Protein AF-A0A7J9I057-F1 (afdb_monomer_lite)

Sequence (81 aa):
LKKKGDHIILSTDLGLQQHRLDGDEYIAVIDEFMEAVFTRWPNVIVQFEDFQSKWAFKLLQRYRNAHRMFNDDVQVIENLV

InterPro domains:
  IPR001891 Malic oxidoreductase [PR00072] (45-63)
  IPR001891 Malic oxidoreductase [PR00072] (70-81)
  IPR012301 Malic enzyme, N-terminal domain [PF00390] (14-64)
  IPR037062 Malic enzyme, N-terminal domain superfamily [G3DSA:3.40.50.10380] (7-71)
  IPR046346 Aminoacid dehydrogenase-like, N-terminal domain superfamily [SSF53223] (14-73)

Foldseek 3Di:
DDDDDPDDPDVPPPDDPDDDDDDVVNVVVVVVVQVVCCVVPVPDEAEAEDDDPVVLVVVCVVPVVPHNYDYCVPVVVVVVD

Secondary structure (DSSP, 8-state):
--EETTEE--TT--S-SSPPP-HHHHHHHHHHHHHHHHHH-TT--EEE-S--HHHHHHHHHHHTTTSSEEEHHHHHHHTT-

pLDDT: mean 85.81, std 17.61, range [40.25, 98.62]

Organism: NCBI:txid34285

Radius of gyration: 15.84 Å; chains: 1; bounding box: 40×41×26 Å

Structure (mmCIF, N/CA/C/O backbone):
data_AF-A0A7J9I057-F1
#
_entry.id   AF-A0A7J9I057-F1
#
loop_
_atom_site.group_PDB
_atom_site.id
_atom_site.type_symbol
_atom_site.label_atom_id
_atom_site.label_alt_id
_atom_site.label_comp_id
_atom_site.label_asym_id
_atom_site.label_entity_id
_atom_site.label_seq_id
_atom_site.pdbx_PDB_ins_code
_atom_site.Cartn_x
_atom_site.Cartn_y
_atom_site.Cartn_z
_atom_site.occupancy
_atom_site.B_iso_or_equiv
_atom_site.auth_seq_id
_atom_site.auth_comp_id
_atom_site.auth_asym_id
_atom_site.auth_atom_id
_atom_site.pdbx_PDB_model_num
ATOM 1 N N . LEU A 1 1 ? -19.702 29.517 6.652 1.00 47.53 1 LEU A N 1
ATOM 2 C CA . LEU A 1 1 ? -18.354 28.904 6.653 1.00 47.53 1 LEU A CA 1
ATOM 3 C C . LEU A 1 1 ? -18.039 28.470 8.079 1.00 47.53 1 LEU A C 1
ATOM 5 O O . LEU A 1 1 ? -17.898 29.338 8.931 1.00 47.53 1 LEU A O 1
ATOM 9 N N . LYS A 1 2 ? -18.027 27.167 8.381 1.00 46.56 2 LYS A N 1
ATOM 10 C CA . LYS A 1 2 ? -17.602 26.679 9.701 1.00 46.56 2 LYS A CA 1
ATOM 11 C C . LYS A 1 2 ? -16.228 26.038 9.542 1.00 46.56 2 LYS A C 1
ATOM 13 O O . LYS A 1 2 ? -16.109 25.000 8.905 1.00 46.56 2 LYS A O 1
ATOM 18 N N . LYS A 1 3 ? -15.199 26.690 10.083 1.00 40.25 3 LYS A N 1
ATOM 19 C CA . LYS A 1 3 ? -13.853 26.120 10.189 1.00 40.25 3 LYS A CA 1
ATOM 20 C C . LYS A 1 3 ? -13.868 25.124 11.352 1.00 40.25 3 LYS A C 1
ATOM 22 O O . LYS A 1 3 ? -14.155 25.523 12.479 1.00 40.25 3 LYS A O 1
ATOM 27 N N . LYS A 1 4 ? -13.583 23.848 11.092 1.00 47.91 4 LYS A N 1
ATOM 28 C CA . LYS A 1 4 ? -13.249 22.858 12.126 1.00 47.91 4 LYS A CA 1
ATOM 29 C C . LYS A 1 4 ? -11.921 22.222 11.710 1.00 47.91 4 LYS A C 1
ATOM 31 O O . LYS A 1 4 ? -11.900 21.356 10.845 1.00 47.91 4 LYS A O 1
ATOM 36 N N . GLY A 1 5 ? -10.823 22.713 12.286 1.00 63.72 5 GLY A N 1
ATOM 37 C CA . GLY A 1 5 ? -9.459 22.325 11.897 1.00 63.72 5 GLY A CA 1
ATOM 38 C C . GLY A 1 5 ? -9.036 22.836 10.511 1.00 63.72 5 GLY A C 1
ATOM 39 O O . GLY A 1 5 ? -9.569 23.838 10.026 1.00 63.72 5 GLY A O 1
ATOM 40 N N . ASP A 1 6 ? -8.087 22.131 9.889 1.00 56.12 6 ASP A N 1
ATOM 41 C CA . ASP A 1 6 ? -7.489 22.460 8.580 1.00 56.12 6 ASP A CA 1
ATOM 42 C C . ASP A 1 6 ? -8.384 22.111 7.377 1.00 56.12 6 ASP A C 1
ATOM 44 O O . ASP A 1 6 ? -8.005 22.318 6.225 1.00 56.12 6 ASP A O 1
ATOM 48 N N . HIS A 1 7 ? -9.596 21.607 7.619 1.00 54.31 7 HIS A N 1
ATOM 49 C CA . HIS A 1 7 ? -10.529 21.238 6.562 1.00 54.31 7 HIS A CA 1
ATOM 50 C C . HIS A 1 7 ? -11.508 22.375 6.251 1.00 54.31 7 HIS A C 1
ATOM 52 O O . HIS A 1 7 ? -12.216 22.895 7.121 1.00 54.31 7 HIS A O 1
ATOM 58 N N . ILE A 1 8 ? -11.577 22.739 4.969 1.00 56.12 8 ILE A N 1
ATOM 59 C CA . ILE A 1 8 ? -12.645 23.575 4.424 1.00 56.12 8 ILE A CA 1
ATOM 60 C C . ILE A 1 8 ? -13.866 22.668 4.247 1.00 56.12 8 ILE A C 1
ATOM 62 O O . ILE A 1 8 ? -13.966 21.946 3.261 1.00 56.12 8 ILE A O 1
ATOM 66 N N . ILE A 1 9 ? -14.797 22.696 5.203 1.00 57.34 9 ILE A N 1
ATOM 67 C CA . ILE A 1 9 ? -16.098 22.037 5.042 1.00 57.34 9 ILE A CA 1
ATOM 68 C C . ILE A 1 9 ? -16.915 22.885 4.062 1.00 57.34 9 ILE A C 1
ATOM 70 O O . ILE A 1 9 ? -17.554 23.873 4.445 1.00 57.34 9 ILE A O 1
ATOM 74 N N . LEU A 1 10 ? -16.851 22.533 2.779 1.00 57.16 10 LEU A N 1
ATOM 75 C CA . LEU A 1 10 ? -17.868 22.939 1.814 1.00 57.16 10 LEU A CA 1
ATOM 76 C C . LEU A 1 10 ? -19.172 22.236 2.209 1.00 57.16 10 LEU A C 1
ATOM 78 O O . LEU A 1 10 ? -19.155 21.091 2.652 1.00 57.16 10 LEU A O 1
ATOM 82 N N . SER A 1 11 ? -20.321 22.889 2.041 1.00 64.75 11 SER A N 1
ATOM 83 C CA . SER A 1 11 ? -21.644 22.314 2.350 1.00 64.75 11 SER A CA 1
ATOM 84 C C . SER A 1 11 ? -22.018 21.080 1.503 1.00 64.75 11 SER A C 1
ATOM 86 O O . SER A 1 11 ? -23.146 20.610 1.589 1.00 64.75 11 SER A O 1
ATOM 88 N N . THR A 1 12 ? -21.095 20.587 0.675 1.00 72.62 12 THR A N 1
ATOM 89 C CA . THR A 1 12 ? -21.232 19.494 -0.295 1.00 72.62 12 THR A CA 1
ATOM 90 C C . THR A 1 12 ? -20.126 18.441 -0.156 1.00 72.62 12 THR A C 1
ATOM 92 O O . THR A 1 12 ? -19.837 17.740 -1.121 1.00 72.62 12 THR A O 1
ATOM 95 N N . ASP A 1 13 ? -19.449 18.350 0.991 1.00 79.25 13 ASP A N 1
ATOM 96 C CA . ASP A 1 13 ? -18.491 17.265 1.221 1.00 79.25 13 ASP A CA 1
ATOM 97 C C . ASP A 1 13 ? -19.220 15.905 1.210 1.00 79.25 13 ASP A C 1
ATOM 99 O O . ASP A 1 13 ? -20.106 15.657 2.029 1.00 79.25 13 ASP A O 1
ATOM 103 N N . LEU A 1 14 ? -18.876 15.056 0.235 1.00 89.38 14 LEU A N 1
ATOM 104 C CA . LEU A 1 14 ? -19.444 13.714 0.047 1.00 89.38 14 LEU A CA 1
ATOM 105 C C . LEU A 1 14 ? -18.679 12.643 0.838 1.00 89.38 14 LEU A C 1
ATOM 107 O O . LEU A 1 14 ? -19.075 11.477 0.843 1.00 89.38 14 LEU A O 1
ATOM 111 N N . GLY A 1 15 ? -17.565 13.019 1.470 1.00 86.69 15 GLY A N 1
ATOM 112 C CA . GLY A 1 15 ? -16.733 12.121 2.249 1.00 86.69 15 GLY A CA 1
ATOM 113 C C . GLY A 1 15 ? -17.332 11.778 3.610 1.00 86.69 15 GLY A C 1
ATOM 114 O O . GLY A 1 15 ? -18.189 12.478 4.158 1.00 86.69 15 GLY A O 1
ATOM 115 N N . LEU A 1 16 ? -16.826 10.691 4.193 1.00 90.19 16 LEU A N 1
ATOM 116 C CA . LEU A 1 16 ? -17.173 10.302 5.552 1.00 90.19 16 LEU A CA 1
ATOM 117 C C . LEU A 1 16 ? -16.675 11.365 6.540 1.00 90.19 16 LEU A C 1
ATOM 119 O O . LEU A 1 16 ? -15.485 11.671 6.591 1.00 90.19 16 LEU A O 1
ATOM 123 N N . GLN A 1 17 ?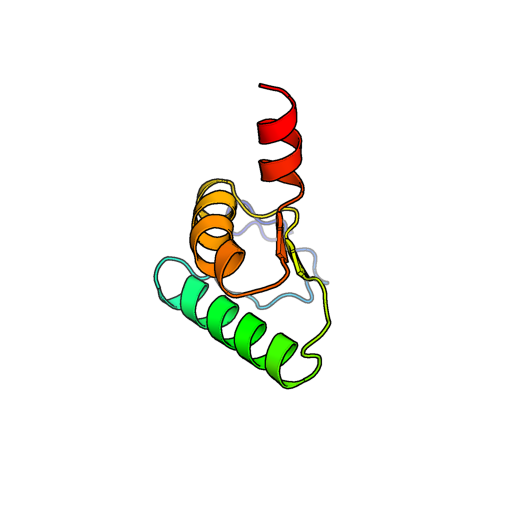 -17.594 11.917 7.333 1.00 90.69 17 GLN A N 1
ATOM 124 C CA . GLN A 1 17 ? -17.337 13.042 8.238 1.00 90.69 17 GLN A CA 1
ATOM 125 C C . GLN A 1 17 ? -16.639 12.596 9.537 1.00 90.69 17 GLN A C 1
ATOM 127 O O . GLN A 1 17 ? -17.164 12.766 10.638 1.00 90.69 17 GLN A O 1
ATOM 132 N N . GLN A 1 18 ? -15.447 12.011 9.405 1.00 89.75 18 GLN A N 1
ATOM 133 C CA . GLN A 1 18 ? -14.617 11.536 10.512 1.00 89.75 18 GLN A CA 1
ATOM 134 C C . GLN A 1 18 ? -13.126 11.789 10.256 1.00 89.75 18 GLN A C 1
ATOM 136 O O . GLN A 1 18 ? -12.709 12.083 9.136 1.00 89.75 18 GLN A O 1
ATOM 141 N N . HIS A 1 19 ? -12.308 11.667 11.303 1.00 92.06 19 HIS A N 1
ATOM 142 C CA . HIS A 1 19 ? -10.855 11.698 11.140 1.00 92.06 19 HIS A CA 1
ATOM 143 C C . HIS A 1 19 ? -10.377 10.495 10.319 1.00 92.06 19 HIS A C 1
ATOM 145 O O . HIS A 1 19 ? -10.948 9.408 10.398 1.00 92.06 19 HIS A O 1
ATOM 151 N N . ARG A 1 20 ? -9.321 10.693 9.521 1.00 93.62 20 ARG A N 1
ATOM 152 C CA . ARG A 1 20 ? -8.707 9.601 8.757 1.00 93.62 20 ARG A CA 1
ATOM 153 C C . ARG A 1 20 ? -8.207 8.524 9.717 1.00 93.62 20 ARG A C 1
ATOM 155 O O . ARG A 1 20 ? -7.642 8.856 10.757 1.00 93.62 20 ARG A O 1
ATOM 162 N N . LEU A 1 21 ? -8.392 7.264 9.328 1.00 95.56 21 LEU A N 1
ATOM 163 C CA . LEU A 1 21 ? -7.790 6.135 10.031 1.00 95.56 21 LEU A CA 1
ATOM 164 C C . LEU A 1 21 ? -6.262 6.276 10.031 1.00 95.56 21 LEU A C 1
ATOM 166 O O . LEU A 1 21 ? -5.678 6.850 9.106 1.00 95.56 21 LEU A O 1
ATOM 170 N N . ASP A 1 22 ? -5.626 5.727 11.059 1.00 95.12 22 ASP A N 1
ATOM 171 C CA . ASP A 1 22 ? -4.172 5.643 11.184 1.00 95.12 22 ASP A CA 1
ATOM 172 C C . ASP A 1 22 ? -3.784 4.257 11.721 1.00 95.12 22 ASP A C 1
ATOM 174 O O . ASP A 1 22 ? -4.642 3.445 12.068 1.00 95.12 22 ASP A O 1
ATOM 178 N N . GLY A 1 23 ? -2.485 3.974 11.777 1.00 96.31 23 GLY A N 1
ATOM 179 C CA . GLY A 1 23 ? -1.963 2.720 12.313 1.00 96.31 23 GLY A CA 1
ATOM 180 C C . GLY A 1 23 ? -2.522 1.484 11.606 1.00 96.31 23 GLY A C 1
ATOM 181 O O . GLY A 1 23 ? -2.555 1.417 10.376 1.00 96.31 23 GLY A O 1
ATOM 182 N N . ASP A 1 24 ? -2.922 0.493 12.398 1.00 97.19 24 ASP A N 1
ATOM 183 C CA . ASP A 1 24 ? -3.332 -0.820 11.899 1.00 97.19 24 ASP A CA 1
ATOM 184 C C . ASP A 1 24 ? -4.739 -0.813 11.294 1.00 97.19 24 ASP A C 1
ATOM 186 O O . ASP A 1 24 ? -4.986 -1.554 10.3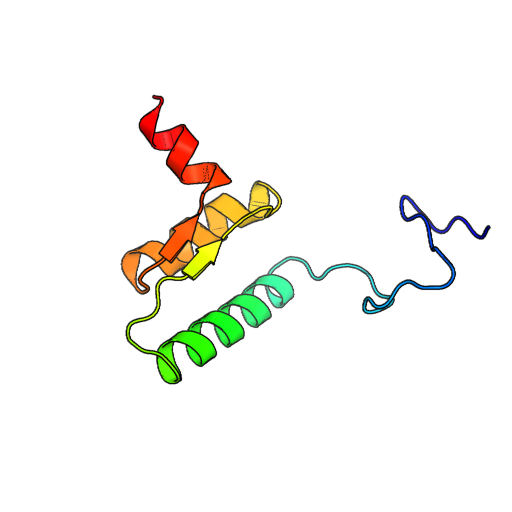47 1.00 97.19 24 ASP A O 1
ATOM 190 N N . GLU A 1 25 ? -5.635 0.067 11.751 1.00 97.69 25 GLU A N 1
ATOM 191 C CA . GLU A 1 25 ? -6.979 0.208 11.169 1.00 97.69 25 GLU A CA 1
ATOM 192 C C . GLU A 1 25 ? -6.907 0.692 9.718 1.00 97.69 25 GLU A C 1
ATOM 194 O O . GLU A 1 25 ? -7.634 0.206 8.856 1.00 97.69 25 GLU A O 1
ATOM 199 N N . TYR A 1 26 ? -5.986 1.617 9.428 1.00 97.56 26 TYR A N 1
ATOM 200 C CA . TYR A 1 26 ? -5.737 2.067 8.062 1.00 97.56 26 TYR A CA 1
ATOM 201 C C . TYR A 1 26 ? -5.218 0.923 7.183 1.00 97.56 26 TYR A C 1
ATOM 203 O O . TYR A 1 26 ? -5.710 0.724 6.076 1.00 97.56 26 TYR A O 1
ATOM 211 N N . ILE A 1 27 ? -4.247 0.150 7.684 1.00 97.88 27 ILE A N 1
ATOM 212 C CA . ILE A 1 27 ? -3.666 -0.979 6.944 1.00 97.88 27 ILE A CA 1
ATOM 213 C C . ILE A 1 27 ? -4.699 -2.078 6.695 1.00 97.88 27 ILE A C 1
ATOM 215 O O . ILE A 1 27 ? -4.753 -2.591 5.582 1.00 97.88 27 ILE A O 1
ATOM 219 N N . ALA A 1 28 ? -5.540 -2.399 7.680 1.00 98.25 28 ALA A N 1
ATOM 220 C CA . ALA A 1 28 ? -6.556 -3.440 7.560 1.00 98.25 28 ALA A CA 1
ATOM 221 C C . ALA A 1 28 ? -7.539 -3.169 6.409 1.00 98.25 28 ALA A C 1
ATOM 223 O O . ALA A 1 28 ? -7.871 -4.081 5.658 1.00 98.25 28 ALA A O 1
ATOM 224 N N . VAL A 1 29 ? -7.944 -1.909 6.213 1.00 98.19 29 VAL A N 1
ATOM 225 C CA . VAL A 1 29 ? -8.813 -1.528 5.085 1.00 98.19 29 VAL A CA 1
ATOM 226 C C . VAL A 1 29 ? -8.107 -1.723 3.740 1.00 98.19 29 VAL A C 1
ATOM 228 O O . VAL A 1 29 ? -8.725 -2.170 2.775 1.00 98.19 29 VAL A O 1
ATOM 231 N N . ILE A 1 30 ? -6.811 -1.405 3.652 1.00 98.19 30 ILE A N 1
ATOM 232 C CA . ILE A 1 30 ? -6.050 -1.612 2.411 1.00 98.19 30 ILE A CA 1
ATOM 233 C C . ILE A 1 30 ? -5.802 -3.104 2.152 1.00 98.19 30 ILE A C 1
ATOM 235 O O . ILE A 1 30 ? -5.876 -3.529 1.001 1.00 98.19 30 ILE A O 1
ATOM 239 N N . ASP A 1 31 ? -5.560 -3.902 3.195 1.00 98.38 31 ASP A N 1
ATOM 240 C CA . ASP A 1 31 ? -5.442 -5.360 3.086 1.00 98.38 31 ASP A CA 1
ATOM 241 C C . ASP A 1 31 ? -6.725 -5.964 2.505 1.00 98.38 31 ASP A C 1
ATOM 243 O O . ASP A 1 31 ? -6.664 -6.664 1.495 1.00 98.38 31 ASP A O 1
ATOM 247 N N . GLU A 1 32 ? -7.883 -5.615 3.076 1.00 98.56 32 GLU A N 1
ATOM 248 C CA . GLU A 1 32 ? -9.191 -6.069 2.588 1.00 98.56 32 GLU A CA 1
ATOM 249 C C . GLU A 1 32 ? -9.408 -5.676 1.120 1.00 98.56 32 GLU A C 1
A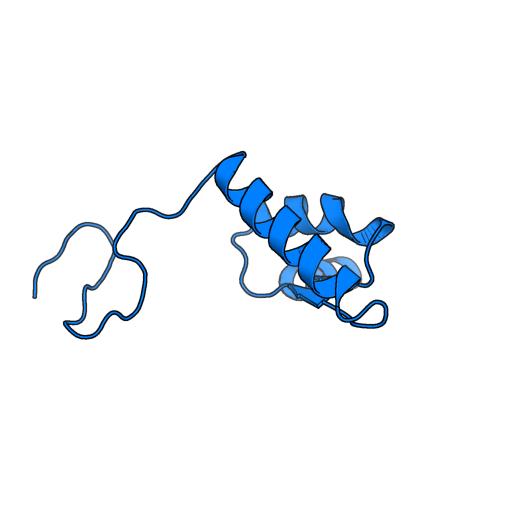TOM 251 O O . GLU A 1 32 ? -9.830 -6.496 0.300 1.00 98.56 32 GLU A O 1
ATOM 256 N N . PHE A 1 33 ? -9.071 -4.435 0.759 1.00 98.38 33 PHE A N 1
ATOM 257 C CA . PHE A 1 33 ? -9.165 -3.964 -0.620 1.00 98.38 33 PHE A CA 1
ATOM 258 C C . PHE A 1 33 ? -8.286 -4.786 -1.574 1.00 98.38 33 PHE A C 1
ATOM 260 O O . PHE A 1 33 ? -8.767 -5.233 -2.618 1.00 98.38 33 PHE A O 1
ATOM 267 N N . MET A 1 34 ? -7.013 -4.998 -1.229 1.00 98.38 34 MET A N 1
ATOM 268 C CA . MET A 1 34 ? -6.073 -5.739 -2.071 1.00 98.38 34 MET A CA 1
ATOM 269 C C . MET A 1 34 ? -6.522 -7.192 -2.247 1.00 98.38 34 MET A C 1
ATOM 271 O O . MET A 1 34 ? -6.567 -7.690 -3.375 1.00 98.38 34 MET A O 1
ATOM 275 N N . GLU A 1 35 ? -6.935 -7.851 -1.165 1.00 98.25 35 GLU A N 1
ATOM 276 C CA . GLU A 1 35 ? -7.461 -9.216 -1.217 1.00 98.25 35 GLU A CA 1
ATOM 277 C C . GLU A 1 35 ? -8.709 -9.309 -2.102 1.00 98.25 35 GLU A C 1
ATOM 279 O O . GLU A 1 35 ? -8.786 -10.177 -2.978 1.00 98.25 35 GLU A O 1
ATOM 284 N N . ALA A 1 36 ? -9.668 -8.394 -1.940 1.00 98.62 36 ALA A N 1
ATOM 285 C CA . ALA A 1 36 ? -10.899 -8.382 -2.726 1.00 98.62 36 ALA A CA 1
ATOM 286 C C . ALA A 1 36 ? -10.630 -8.157 -4.223 1.00 98.62 36 ALA A C 1
ATOM 288 O O . ALA A 1 36 ? -11.181 -8.864 -5.075 1.00 98.62 36 ALA A O 1
ATOM 289 N N . VAL A 1 37 ? -9.753 -7.204 -4.555 1.00 98.44 37 VAL A N 1
ATOM 290 C CA . VAL A 1 37 ? -9.395 -6.871 -5.939 1.00 98.44 37 VAL A CA 1
ATOM 291 C C . VAL A 1 37 ? -8.729 -8.051 -6.638 1.00 98.44 37 VAL A C 1
ATOM 293 O O . VAL A 1 37 ? -9.155 -8.414 -7.735 1.00 98.44 37 VAL A O 1
ATOM 296 N N . PHE A 1 38 ? -7.741 -8.696 -6.014 1.00 98.25 38 PHE A N 1
ATOM 297 C CA . PHE A 1 38 ? -7.041 -9.828 -6.630 1.00 98.25 38 PHE A CA 1
ATOM 298 C C . PHE A 1 38 ? -7.850 -11.127 -6.602 1.00 98.25 38 PHE A C 1
ATOM 300 O O . PHE A 1 38 ? -7.697 -11.956 -7.500 1.00 98.25 38 PHE A O 1
ATOM 307 N N . THR A 1 39 ? -8.775 -11.283 -5.652 1.00 98.19 39 THR A N 1
ATOM 308 C CA . THR A 1 39 ? -9.762 -12.372 -5.689 1.00 98.19 39 THR A CA 1
ATOM 309 C C . THR A 1 39 ? -10.691 -12.219 -6.893 1.00 98.19 39 THR A C 1
ATOM 311 O O . THR A 1 39 ? -10.984 -13.191 -7.591 1.00 98.19 39 THR A O 1
ATOM 314 N N . ARG A 1 40 ? -11.156 -10.994 -7.169 1.00 98.56 40 ARG A N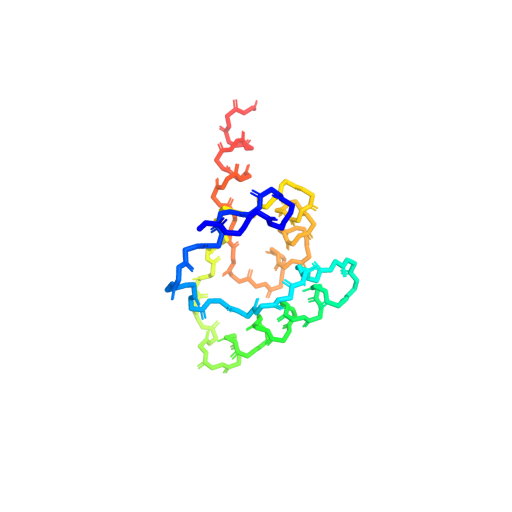 1
ATOM 315 C CA . ARG A 1 40 ? -12.100 -10.726 -8.260 1.00 98.56 40 ARG A CA 1
ATOM 316 C C . ARG A 1 40 ? -11.430 -10.681 -9.633 1.00 98.56 40 ARG A C 1
ATOM 318 O O . ARG A 1 40 ? -11.982 -11.219 -10.593 1.00 98.56 40 ARG A O 1
ATOM 325 N N . TRP A 1 41 ? -10.264 -10.050 -9.725 1.00 98.44 41 TRP A N 1
ATOM 326 C CA . TRP A 1 41 ? -9.474 -9.901 -10.944 1.00 98.44 41 TRP A CA 1
ATOM 327 C C . TRP A 1 41 ? -8.029 -10.330 -10.688 1.00 98.44 41 TRP A C 1
ATOM 329 O O . TRP A 1 41 ? -7.156 -9.485 -10.496 1.00 98.44 41 TRP A O 1
ATOM 339 N N . PRO A 1 42 ? -7.727 -11.636 -10.772 1.00 97.12 42 PRO A N 1
ATOM 340 C CA . PRO A 1 42 ? -6.393 -12.141 -10.462 1.00 97.12 42 PRO A CA 1
ATOM 341 C C . PRO A 1 42 ? -5.282 -11.486 -11.283 1.00 97.12 42 PRO A C 1
ATOM 343 O O . PRO A 1 42 ? -4.152 -11.405 -10.811 1.00 97.12 42 PRO A O 1
ATOM 346 N N . ASN A 1 43 ? -5.607 -11.016 -12.499 1.00 96.94 43 ASN A N 1
ATOM 347 C CA . ASN A 1 43 ? -4.682 -10.435 -13.472 1.00 96.94 43 ASN A CA 1
ATOM 348 C C . ASN A 1 43 ? -4.571 -8.909 -13.509 1.00 96.94 43 ASN A C 1
ATOM 350 O O . ASN A 1 43 ? -3.850 -8.391 -14.360 1.00 96.94 43 ASN A O 1
ATOM 354 N N . VAL A 1 44 ? -5.246 -8.201 -12.607 1.00 98.25 44 VAL A N 1
ATOM 355 C CA . VAL A 1 44 ? -5.197 -6.736 -12.562 1.00 98.25 44 VAL A CA 1
ATOM 356 C C . VAL A 1 44 ? -3.820 -6.221 -12.131 1.00 98.25 44 VAL A C 1
ATOM 358 O O . VAL A 1 44 ? -3.077 -6.906 -11.425 1.00 98.25 44 VAL A O 1
ATOM 361 N N . ILE A 1 45 ? -3.492 -5.007 -12.572 1.00 98.12 45 ILE A N 1
ATOM 362 C CA . ILE A 1 45 ? -2.368 -4.224 -12.060 1.00 98.12 45 ILE A CA 1
ATOM 363 C C . ILE A 1 45 ? -2.953 -3.118 -11.186 1.00 98.12 45 ILE A C 1
ATOM 365 O O . ILE A 1 45 ? -3.812 -2.368 -11.647 1.00 98.12 45 ILE A O 1
ATOM 369 N N . VAL A 1 46 ? -2.499 -3.022 -9.938 1.00 98.25 46 VAL A N 1
ATOM 370 C CA . VAL A 1 46 ? -2.907 -1.952 -9.018 1.00 98.25 46 VAL A CA 1
ATOM 371 C C . VAL A 1 46 ? -1.829 -0.873 -8.985 1.00 98.25 46 VAL A C 1
ATOM 373 O O . VAL A 1 46 ? -0.683 -1.147 -8.636 1.00 98.25 46 VAL A O 1
ATOM 376 N N . GLN A 1 47 ? -2.199 0.355 -9.334 1.00 97.38 47 GLN A N 1
ATOM 377 C CA . GLN A 1 47 ? -1.354 1.535 -9.174 1.00 97.38 47 GLN A CA 1
ATOM 378 C C . GLN A 1 47 ? -1.783 2.284 -7.912 1.00 97.38 47 GLN A C 1
ATOM 380 O O . GLN A 1 47 ? -2.952 2.642 -7.773 1.00 97.38 47 GLN A O 1
ATOM 385 N N . PHE A 1 48 ? -0.851 2.514 -6.990 1.00 97.00 48 PHE A N 1
ATOM 386 C CA . PHE A 1 48 ? -1.038 3.457 -5.888 1.00 97.00 48 PHE A CA 1
ATOM 387 C C . PHE A 1 48 ? -0.496 4.835 -6.275 1.00 97.00 48 PHE A C 1
ATOM 389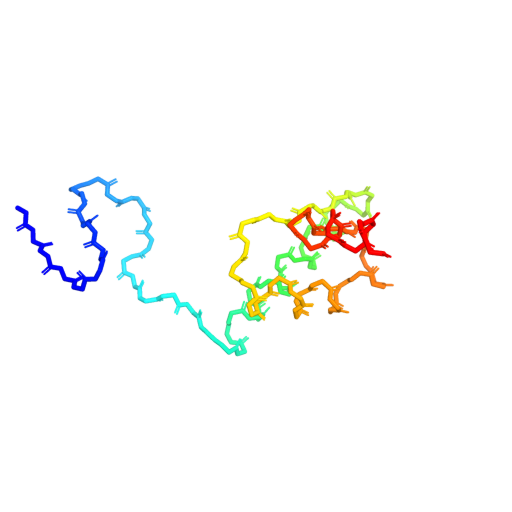 O O . PHE A 1 48 ? 0.591 4.933 -6.841 1.00 97.00 48 PHE A O 1
ATOM 396 N N . GLU A 1 49 ? -1.255 5.872 -5.933 1.00 95.69 49 GLU A N 1
ATOM 397 C CA . GLU A 1 49 ? -1.003 7.278 -6.268 1.00 95.69 49 GLU A CA 1
ATOM 398 C C . GLU A 1 49 ? -1.511 8.167 -5.122 1.00 95.69 49 GLU A C 1
ATOM 400 O O . GLU A 1 49 ? -2.466 7.800 -4.427 1.00 95.69 49 GLU A O 1
ATOM 405 N N . ASP A 1 50 ? -0.851 9.301 -4.893 1.00 94.25 50 ASP A N 1
ATOM 406 C CA . ASP A 1 50 ? -1.220 10.352 -3.937 1.00 94.25 50 ASP A CA 1
ATOM 407 C C . ASP A 1 50 ? -1.357 9.886 -2.471 1.00 94.25 50 ASP A C 1
ATOM 409 O O . ASP A 1 50 ? -2.063 10.478 -1.642 1.00 94.25 50 ASP A O 1
ATOM 413 N N . PHE A 1 51 ? -0.635 8.828 -2.091 1.00 94.44 51 PHE A N 1
ATOM 414 C CA . PHE A 1 51 ? -0.536 8.425 -0.688 1.00 94.44 51 PHE A CA 1
ATOM 415 C C . PHE A 1 51 ? 0.436 9.338 0.066 1.00 94.44 51 PHE A C 1
ATOM 417 O O . PHE A 1 51 ? 1.528 9.645 -0.407 1.00 94.44 51 PHE A O 1
ATOM 424 N N . GLN A 1 52 ? 0.096 9.701 1.311 1.00 92.75 52 GLN A N 1
ATOM 425 C CA . GLN A 1 52 ? 1.063 10.358 2.203 1.00 92.75 52 GLN A CA 1
ATOM 426 C C . GLN A 1 52 ? 2.346 9.521 2.280 1.00 92.75 52 GLN A C 1
ATOM 428 O O . GLN A 1 52 ? 2.268 8.299 2.413 1.00 92.75 52 GLN A O 1
ATOM 433 N N . SER A 1 53 ? 3.518 10.163 2.286 1.00 90.81 53 SER A N 1
ATOM 434 C CA . SER A 1 53 ? 4.809 9.466 2.182 1.00 90.81 53 SER A CA 1
ATOM 435 C C . SER A 1 53 ? 4.986 8.353 3.222 1.00 90.81 53 SER A C 1
ATOM 437 O O . SER A 1 53 ? 5.493 7.286 2.887 1.00 90.81 53 SER A O 1
ATOM 439 N N . LYS A 1 54 ? 4.491 8.538 4.462 1.00 90.69 54 LYS A N 1
ATOM 440 C CA . LYS A 1 54 ? 4.537 7.492 5.509 1.00 90.69 54 LYS A CA 1
ATOM 441 C C . LYS A 1 54 ? 3.845 6.186 5.093 1.00 90.69 54 LYS A C 1
ATOM 443 O O . LYS A 1 54 ? 4.255 5.110 5.519 1.00 90.69 54 LYS A O 1
ATOM 448 N N . TRP A 1 55 ? 2.802 6.285 4.271 1.00 95.94 55 TRP A N 1
ATOM 449 C CA . TRP A 1 55 ? 2.032 5.152 3.774 1.00 95.94 55 TRP A CA 1
ATOM 450 C C . TRP A 1 55 ? 2.566 4.626 2.456 1.00 95.94 55 TRP A C 1
ATOM 452 O O . TRP A 1 55 ? 2.664 3.413 2.317 1.00 95.94 55 TRP A O 1
ATOM 462 N N . ALA A 1 56 ? 2.957 5.503 1.529 1.00 94.50 56 ALA A N 1
ATOM 463 C CA . ALA A 1 56 ? 3.409 5.109 0.196 1.00 94.50 56 ALA A CA 1
ATOM 464 C C . ALA A 1 56 ? 4.507 4.028 0.255 1.00 94.50 56 ALA A C 1
ATOM 466 O O . ALA A 1 56 ? 4.330 2.934 -0.282 1.00 94.50 56 ALA A O 1
ATOM 467 N N . PHE A 1 57 ? 5.581 4.269 1.018 1.00 92.94 57 PHE A N 1
ATOM 468 C CA . PHE A 1 57 ? 6.663 3.292 1.196 1.00 92.94 57 PHE A CA 1
ATOM 469 C C . PHE A 1 57 ? 6.210 2.024 1.935 1.00 92.94 57 PHE A C 1
ATOM 471 O O . PHE A 1 57 ? 6.540 0.913 1.518 1.00 92.94 57 PHE A O 1
ATOM 478 N N . LYS A 1 58 ? 5.431 2.172 3.019 1.00 95.44 58 LYS A N 1
ATOM 479 C CA . LYS A 1 58 ? 4.968 1.043 3.845 1.00 95.44 58 LYS A CA 1
ATOM 480 C C . LYS A 1 58 ? 4.081 0.086 3.046 1.00 95.44 58 LYS A C 1
ATOM 482 O O . LYS A 1 58 ? 4.265 -1.127 3.117 1.00 95.44 58 LYS A O 1
ATOM 487 N N . LEU A 1 59 ? 3.130 0.626 2.288 1.00 96.88 59 LEU A N 1
ATOM 488 C CA . LEU A 1 59 ? 2.204 -0.152 1.471 1.00 96.88 59 LEU A CA 1
ATOM 489 C C . LEU A 1 59 ? 2.921 -0.784 0.272 1.00 96.88 59 LEU A C 1
ATOM 491 O O . LEU A 1 59 ? 2.723 -1.969 0.007 1.00 96.88 59 LEU A O 1
ATOM 495 N N . LEU A 1 60 ? 3.813 -0.042 -0.395 1.00 95.94 60 LEU A N 1
ATOM 496 C CA . LEU A 1 60 ? 4.629 -0.587 -1.481 1.00 95.94 60 LEU A CA 1
ATOM 497 C C . LEU A 1 60 ? 5.446 -1.794 -1.004 1.00 95.94 60 LEU A C 1
ATOM 499 O O . LEU A 1 60 ? 5.393 -2.855 -1.623 1.00 95.94 60 LEU A O 1
ATOM 503 N N . GLN A 1 61 ? 6.161 -1.670 0.120 1.00 95.00 61 GLN A N 1
ATOM 504 C CA . GLN A 1 61 ? 6.944 -2.773 0.685 1.00 95.00 61 GLN A CA 1
ATOM 505 C C . GLN A 1 61 ? 6.067 -3.981 1.048 1.00 95.00 61 GLN A C 1
ATOM 507 O O . GLN A 1 61 ? 6.488 -5.122 0.854 1.00 95.00 61 GLN A O 1
ATOM 512 N N . ARG A 1 62 ? 4.852 -3.737 1.553 1.00 97.00 62 ARG A N 1
ATOM 513 C CA . ARG A 1 62 ? 3.917 -4.785 1.970 1.00 97.00 62 ARG A CA 1
ATOM 514 C C . ARG A 1 62 ? 3.419 -5.633 0.800 1.00 97.00 62 ARG A C 1
ATOM 516 O O . ARG A 1 62 ? 3.372 -6.852 0.938 1.00 97.00 62 ARG A O 1
ATOM 523 N N . TYR A 1 63 ? 3.061 -5.026 -0.333 1.00 97.69 63 TYR A N 1
ATOM 524 C CA . TYR A 1 63 ? 2.339 -5.745 -1.393 1.00 97.69 63 TYR A CA 1
ATOM 525 C C . TYR A 1 63 ? 3.149 -6.062 -2.654 1.00 97.69 63 TYR A C 1
ATOM 527 O O . TYR A 1 63 ? 2.791 -7.019 -3.339 1.00 97.69 63 TYR A O 1
ATOM 535 N N . ARG A 1 64 ? 4.247 -5.349 -2.955 1.00 95.31 64 ARG A N 1
ATOM 536 C CA . ARG A 1 64 ? 4.991 -5.481 -4.234 1.00 95.31 64 ARG A CA 1
ATOM 537 C C . ARG A 1 64 ? 5.465 -6.892 -4.590 1.00 95.31 64 ARG A C 1
ATOM 539 O O . ARG A 1 64 ? 5.662 -7.193 -5.759 1.00 95.31 64 ARG A O 1
ATOM 546 N N . ASN A 1 65 ? 5.679 -7.748 -3.590 1.00 95.25 65 ASN A N 1
ATOM 547 C CA . ASN A 1 65 ? 6.181 -9.111 -3.797 1.00 95.25 65 ASN A CA 1
ATOM 548 C C . ASN A 1 65 ? 5.063 -10.159 -3.912 1.00 95.25 65 ASN A C 1
ATOM 550 O O . ASN A 1 65 ? 5.324 -11.276 -4.347 1.00 95.25 65 ASN A O 1
ATOM 554 N N . ALA A 1 66 ? 3.839 -9.818 -3.501 1.00 94.56 66 ALA A N 1
ATOM 555 C CA . ALA A 1 66 ? 2.688 -10.724 -3.505 1.00 94.56 66 ALA A CA 1
ATOM 556 C C . ALA A 1 66 ? 1.649 -10.353 -4.575 1.00 94.56 66 ALA A C 1
ATOM 558 O O . ALA A 1 66 ? 0.903 -11.211 -5.037 1.00 94.56 66 ALA A O 1
ATOM 559 N N . HIS A 1 67 ? 1.617 -9.087 -4.989 1.00 96.69 67 HIS A N 1
ATOM 560 C CA . HIS A 1 67 ? 0.613 -8.539 -5.888 1.00 96.69 67 HIS A CA 1
ATOM 561 C C . HIS A 1 67 ? 1.268 -7.816 -7.060 1.00 96.69 67 HIS A C 1
ATOM 563 O O . HIS A 1 67 ? 2.313 -7.182 -6.918 1.00 96.69 67 HIS A O 1
ATOM 569 N N . ARG A 1 68 ? 0.612 -7.866 -8.224 1.00 96.75 68 ARG A N 1
ATOM 570 C CA . ARG A 1 68 ? 0.993 -7.051 -9.383 1.00 96.75 68 ARG A CA 1
ATOM 571 C C . ARG A 1 68 ? 0.599 -5.605 -9.126 1.00 96.75 68 ARG A C 1
ATOM 573 O O . ARG A 1 68 ? -0.508 -5.185 -9.451 1.00 96.75 68 ARG A O 1
ATOM 580 N N . MET A 1 69 ? 1.497 -4.863 -8.499 1.00 96.56 69 MET A N 1
ATOM 581 C CA . MET A 1 69 ? 1.255 -3.482 -8.116 1.00 96.56 69 MET A CA 1
ATOM 582 C C . MET A 1 69 ? 2.515 -2.631 -8.247 1.00 96.56 69 MET A C 1
ATOM 584 O O . MET A 1 69 ? 3.630 -3.146 -8.148 1.00 96.56 69 MET A O 1
ATOM 588 N N . PHE A 1 70 ? 2.327 -1.328 -8.427 1.00 95.62 70 PHE A N 1
ATOM 589 C CA . PHE A 1 70 ? 3.383 -0.323 -8.292 1.00 95.62 70 PHE A CA 1
ATOM 590 C C . PHE A 1 70 ? 2.842 0.945 -7.608 1.00 95.62 70 PHE A C 1
ATOM 592 O O . PHE A 1 70 ? 1.629 1.132 -7.506 1.00 95.62 70 PHE A O 1
ATOM 599 N N . ASN A 1 71 ? 3.731 1.787 -7.089 1.00 95.31 71 ASN A N 1
ATOM 600 C CA . ASN A 1 71 ? 3.404 3.119 -6.588 1.00 95.31 71 ASN A CA 1
ATOM 601 C C . ASN A 1 71 ? 4.137 4.157 -7.447 1.00 95.31 71 ASN A C 1
ATOM 603 O O . ASN A 1 71 ? 5.370 4.137 -7.490 1.00 95.31 71 ASN A O 1
ATOM 607 N N . ASP A 1 72 ? 3.387 5.015 -8.140 1.00 91.62 72 ASP A N 1
ATOM 608 C CA . ASP A 1 72 ? 3.946 5.946 -9.130 1.00 91.62 72 ASP A CA 1
ATOM 609 C C . ASP A 1 72 ? 4.798 7.039 -8.465 1.00 91.62 72 ASP A C 1
ATOM 611 O O . ASP A 1 72 ? 5.922 7.296 -8.888 1.00 91.62 72 ASP A O 1
ATOM 615 N N . ASP A 1 73 ? 4.352 7.565 -7.322 1.00 85.81 73 ASP A N 1
ATOM 616 C CA . ASP A 1 73 ? 5.071 8.606 -6.575 1.00 85.81 73 ASP A CA 1
ATOM 617 C C . ASP A 1 73 ? 6.440 8.145 -6.052 1.00 85.81 73 ASP A C 1
ATOM 619 O O . ASP A 1 73 ? 7.370 8.941 -5.921 1.00 85.81 73 ASP A O 1
ATOM 623 N N . VAL A 1 74 ? 6.576 6.858 -5.717 1.00 82.00 74 VAL A N 1
ATOM 624 C CA . VAL A 1 74 ? 7.802 6.296 -5.128 1.00 82.00 74 VAL A CA 1
ATOM 625 C C . VAL A 1 74 ? 8.726 5.710 -6.193 1.00 82.00 74 VAL A C 1
ATOM 627 O O . VAL A 1 74 ? 9.925 5.989 -6.199 1.00 82.00 74 VAL A O 1
ATOM 630 N N . GLN A 1 75 ? 8.200 4.890 -7.102 1.00 71.75 75 GLN A N 1
ATOM 631 C CA . GLN A 1 75 ? 9.035 4.142 -8.048 1.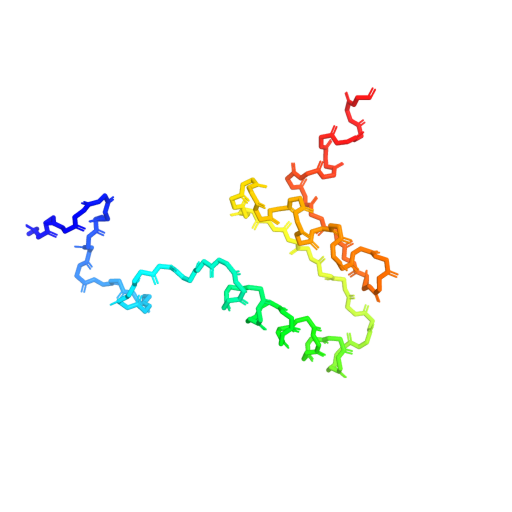00 71.75 75 GLN A CA 1
ATOM 632 C C . GLN A 1 75 ? 9.493 4.983 -9.246 1.00 71.75 75 GLN A C 1
ATOM 634 O O . GLN A 1 75 ? 10.489 4.627 -9.877 1.00 71.75 75 GLN A O 1
ATOM 639 N N . VAL A 1 76 ? 8.845 6.119 -9.539 1.00 62.72 76 VAL A N 1
ATOM 640 C CA . VAL A 1 76 ? 9.407 7.119 -10.465 1.00 62.72 76 VAL A CA 1
ATOM 641 C C . VAL A 1 76 ? 10.694 7.717 -9.886 1.00 62.72 76 VAL A C 1
ATOM 643 O O . VAL A 1 76 ? 11.653 7.926 -10.627 1.00 62.72 76 VAL A O 1
ATOM 646 N N . ILE A 1 77 ? 10.761 7.918 -8.564 1.00 58.88 77 ILE A N 1
ATOM 647 C CA . ILE A 1 77 ? 11.950 8.455 -7.886 1.00 58.88 77 ILE A CA 1
ATOM 648 C C . ILE A 1 77 ? 13.071 7.409 -7.813 1.00 58.88 77 ILE A C 1
ATOM 650 O O . ILE A 1 77 ? 14.220 7.758 -8.065 1.00 58.88 77 ILE A O 1
ATOM 654 N N . GLU A 1 78 ? 12.771 6.133 -7.529 1.00 56.31 78 GLU A N 1
ATOM 655 C CA . GLU A 1 78 ? 13.801 5.072 -7.476 1.00 56.31 78 GLU A CA 1
ATOM 656 C C . GLU A 1 78 ? 14.553 4.886 -8.807 1.00 56.31 78 GLU A C 1
ATOM 658 O O . GLU A 1 78 ? 15.715 4.501 -8.792 1.00 56.31 78 GLU A O 1
ATOM 663 N N . ASN A 1 79 ? 13.933 5.190 -9.950 1.00 52.00 79 ASN A N 1
ATOM 664 C CA . ASN A 1 79 ? 14.580 5.099 -11.266 1.00 52.00 79 ASN A CA 1
ATOM 665 C C . ASN A 1 79 ? 15.384 6.359 -11.657 1.00 52.00 79 ASN A C 1
ATOM 667 O O . ASN A 1 79 ? 15.951 6.407 -12.750 1.00 52.00 79 ASN A O 1
ATOM 671 N N . LEU A 1 80 ? 15.403 7.389 -10.804 1.00 46.97 80 LEU A N 1
ATOM 672 C CA . LEU A 1 80 ? 16.122 8.654 -11.009 1.00 46.97 80 LEU A CA 1
ATOM 673 C C . LEU A 1 80 ? 17.371 8.794 -10.116 1.00 46.97 80 LEU A C 1
ATOM 675 O O . LEU A 1 80 ? 18.035 9.833 -10.175 1.00 46.97 80 LEU A O 1
ATOM 679 N N . VAL A 1 81 ? 17.695 7.773 -9.314 1.00 43.28 81 VAL A N 1
ATOM 680 C CA . VAL A 1 81 ? 18.904 7.677 -8.469 1.00 43.28 81 VAL A CA 1
ATOM 681 C C . VAL A 1 81 ? 19.770 6.519 -8.948 1.00 43.28 81 VAL A C 1
ATOM 683 O O . VAL A 1 81 ? 21.007 6.697 -8.983 1.00 43.28 81 VAL A O 1
#